Protein AF-A0A1I2J235-F1 (afdb_monomer_lite)

Sequence (122 aa):
MSSVTSDISRYYNVVVTEDKIEKLAEQLRNESSVEAAFIKTDAEPAVSLTEKEQPPSTTPDFAGRQGYLRPAPEGVDCPLAWAHLGGRGGGVNIIDIEGGAAFFHEDLLQNQDGLAGALQVI

Structure (mmCIF, N/CA/C/O backbone):
data_AF-A0A1I2J235-F1
#
_entry.id   AF-A0A1I2J235-F1
#
loop_
_atom_site.group_PDB
_atom_site.id
_atom_site.type_symbol
_atom_site.label_atom_id
_atom_site.label_alt_id
_atom_site.label_comp_id
_atom_site.label_asym_id
_atom_site.label_entity_id
_atom_site.label_seq_id
_atom_site.pdbx_PDB_ins_code
_atom_site.Cartn_x
_atom_site.Cartn_y
_atom_site.Cartn_z
_atom_site.occupancy
_atom_site.B_iso_or_equiv
_atom_site.auth_seq_id
_atom_site.auth_comp_id
_atom_site.auth_asym_id
_atom_site.auth_atom_id
_atom_site.pdbx_PDB_model_num
ATOM 1 N N . MET A 1 1 ? -27.730 -20.371 -2.888 1.00 41.09 1 MET A N 1
ATOM 2 C CA . MET A 1 1 ? -26.848 -19.790 -1.854 1.00 41.09 1 MET A CA 1
ATOM 3 C C . MET A 1 1 ? -26.798 -18.295 -2.104 1.00 41.09 1 MET A C 1
ATOM 5 O O . MET A 1 1 ? -26.398 -17.906 -3.191 1.00 41.09 1 MET A O 1
ATOM 9 N N . SER A 1 2 ? -27.314 -17.479 -1.183 1.00 48.03 2 SER A N 1
ATOM 10 C CA . SER A 1 2 ? -27.263 -16.018 -1.317 1.00 48.03 2 SER A CA 1
ATOM 11 C C . SER A 1 2 ? -25.828 -15.565 -1.074 1.00 48.03 2 SER A C 1
ATOM 13 O O . SER A 1 2 ? -25.287 -15.830 -0.004 1.00 48.03 2 SER A O 1
ATOM 15 N N . SER A 1 3 ? -25.203 -14.927 -2.061 1.00 55.84 3 SER A N 1
ATOM 16 C CA . SER A 1 3 ? -23.940 -14.222 -1.855 1.00 55.84 3 SER A CA 1
ATOM 17 C C . SER A 1 3 ? -24.244 -13.001 -0.989 1.00 55.84 3 SER A C 1
ATOM 19 O O . SER A 1 3 ? -25.001 -12.126 -1.401 1.00 55.84 3 SER A O 1
ATOM 21 N N . VAL A 1 4 ? -23.744 -12.984 0.246 1.00 61.47 4 VAL A N 1
ATOM 22 C CA . VAL A 1 4 ? -23.780 -11.783 1.084 1.00 61.47 4 VAL A CA 1
ATOM 23 C C . VAL A 1 4 ? -22.634 -10.905 0.603 1.00 61.47 4 VAL A C 1
ATOM 25 O O . VAL A 1 4 ? -21.477 -11.149 0.930 1.00 61.47 4 VAL A O 1
ATOM 28 N N . THR A 1 5 ? -22.936 -9.926 -0.240 1.00 59.41 5 THR A N 1
ATOM 29 C CA . THR A 1 5 ? -21.985 -8.860 -0.556 1.00 59.41 5 THR A CA 1
ATOM 30 C C . THR A 1 5 ? -21.883 -7.944 0.659 1.00 59.41 5 THR A C 1
ATOM 32 O O . THR A 1 5 ? -22.896 -7.388 1.086 1.00 59.41 5 THR A O 1
ATOM 35 N N . SER A 1 6 ? -20.687 -7.805 1.233 1.00 65.38 6 SER A N 1
ATOM 36 C CA . SER A 1 6 ? -20.431 -6.879 2.337 1.00 65.38 6 SER A CA 1
ATOM 37 C C . SER A 1 6 ? -20.742 -5.448 1.902 1.00 65.38 6 SER A C 1
ATOM 39 O O . SER A 1 6 ? -20.085 -4.902 1.019 1.00 65.38 6 SER A O 1
ATOM 41 N N . ASP A 1 7 ? -21.761 -4.850 2.515 1.00 80.56 7 ASP A N 1
ATOM 42 C CA . ASP A 1 7 ? -22.113 -3.451 2.309 1.00 80.56 7 ASP A CA 1
ATOM 43 C C . ASP A 1 7 ? -21.283 -2.585 3.261 1.00 80.56 7 ASP A C 1
ATOM 45 O O . ASP A 1 7 ? -21.480 -2.610 4.479 1.00 80.56 7 ASP A O 1
ATOM 49 N N . ILE A 1 8 ? -20.342 -1.822 2.702 1.00 78.69 8 ILE A N 1
ATOM 50 C CA . ILE A 1 8 ? -19.458 -0.935 3.468 1.00 78.69 8 ILE A CA 1
ATOM 51 C C . ILE A 1 8 ? -20.227 0.147 4.243 1.00 78.69 8 ILE A C 1
ATOM 53 O O . ILE A 1 8 ? -19.690 0.691 5.203 1.00 78.69 8 ILE A O 1
ATOM 57 N N . SER A 1 9 ? -21.491 0.422 3.892 1.00 83.81 9 SER A N 1
ATOM 58 C CA . SER A 1 9 ? -22.348 1.360 4.629 1.00 83.81 9 SER A CA 1
ATOM 59 C C . SER A 1 9 ? -22.817 0.833 5.993 1.00 83.81 9 SER A C 1
ATOM 61 O O . SER A 1 9 ? -23.332 1.603 6.802 1.00 83.81 9 SER A O 1
ATOM 63 N N . ARG A 1 10 ? -22.609 -0.462 6.281 1.00 89.25 10 ARG A N 1
ATOM 64 C CA . ARG A 1 10 ? -22.970 -1.110 7.555 1.00 89.25 10 ARG A CA 1
ATOM 65 C C . ARG A 1 10 ? -21.862 -1.060 8.613 1.00 89.25 10 ARG A C 1
ATOM 67 O O . ARG A 1 10 ? -22.042 -1.609 9.698 1.00 89.25 10 ARG A O 1
ATOM 74 N N . TYR A 1 11 ? -20.731 -0.423 8.313 1.00 90.19 11 TYR A N 1
ATOM 75 C CA . TYR A 1 11 ? -19.635 -0.227 9.260 1.00 90.19 11 TYR A CA 1
ATOM 76 C C . TYR A 1 11 ? -19.678 1.184 9.837 1.00 90.19 11 TYR A C 1
ATOM 78 O O . TYR A 1 11 ? -19.748 2.172 9.108 1.00 90.19 11 TYR A O 1
ATOM 86 N N . TYR A 1 12 ? -19.587 1.273 11.161 1.00 91.25 12 TYR A N 1
ATOM 87 C CA . TYR A 1 12 ? -19.608 2.534 11.891 1.00 91.25 12 TYR A CA 1
ATOM 88 C C . TYR A 1 12 ? -18.342 2.662 12.732 1.00 91.25 12 TYR A C 1
ATOM 90 O O . TYR A 1 12 ? -17.933 1.712 13.397 1.00 91.25 12 TYR A O 1
ATOM 98 N N . ASN A 1 13 ? -17.749 3.854 12.733 1.00 92.31 13 ASN A N 1
ATOM 99 C CA . ASN A 1 13 ? -16.673 4.201 13.654 1.00 92.31 13 ASN A CA 1
ATOM 100 C C . ASN A 1 13 ? -17.272 4.905 14.871 1.00 92.31 13 ASN A C 1
ATOM 102 O O . ASN A 1 13 ? -17.980 5.902 14.723 1.00 92.31 13 ASN A O 1
ATOM 106 N N . VAL A 1 14 ? -16.963 4.410 16.067 1.00 93.19 14 VAL A N 1
ATOM 107 C CA . VAL A 1 14 ? -17.358 5.047 17.326 1.00 93.19 14 VAL A CA 1
ATOM 108 C C . VAL A 1 14 ? -16.097 5.499 18.048 1.00 93.19 14 VAL A C 1
ATOM 110 O O . VAL A 1 14 ? -15.240 4.683 18.371 1.00 93.19 14 VAL A O 1
ATOM 113 N N . VAL A 1 15 ? -15.974 6.806 18.279 1.00 91.88 15 VAL A N 1
ATOM 114 C CA . VAL A 1 15 ? -14.824 7.404 18.969 1.00 91.88 15 VAL A CA 1
ATOM 115 C C . VAL A 1 15 ? -15.171 7.577 20.442 1.00 91.88 15 VAL A C 1
ATOM 117 O O . VAL A 1 15 ? -16.162 8.226 20.778 1.00 91.88 15 VAL A O 1
ATOM 120 N N . VAL A 1 16 ? -14.351 7.005 21.321 1.00 93.19 16 VAL A N 1
ATOM 121 C CA . VAL A 1 16 ? -14.499 7.098 22.778 1.00 93.19 16 VAL A CA 1
ATOM 122 C C . VAL A 1 16 ? -13.151 7.319 23.445 1.00 93.19 16 VAL A C 1
ATOM 124 O O . VAL A 1 16 ? -12.105 7.138 22.827 1.00 93.19 16 VAL A O 1
ATOM 127 N N . THR A 1 17 ? -13.180 7.715 24.714 1.00 95.06 17 THR A N 1
ATOM 128 C CA . THR A 1 17 ? -11.979 7.763 25.545 1.00 95.06 17 THR A CA 1
ATOM 129 C C . THR A 1 17 ? -11.496 6.350 25.871 1.00 95.06 17 THR A C 1
ATOM 131 O O . THR A 1 17 ? -12.300 5.420 25.968 1.00 95.06 17 THR A O 1
ATOM 134 N N . GLU A 1 18 ? -10.184 6.197 26.040 1.00 90.81 18 GLU A N 1
ATOM 135 C CA . GLU A 1 18 ? -9.527 4.901 26.250 1.00 90.81 18 GLU A CA 1
ATOM 136 C C . GLU A 1 18 ? -10.082 4.156 27.473 1.00 90.81 18 GLU A C 1
ATOM 138 O O . GLU A 1 18 ? -10.325 2.963 27.404 1.00 90.81 18 GLU A O 1
ATOM 143 N N . ASP A 1 19 ? -10.454 4.862 28.546 1.00 95.62 19 ASP A N 1
ATOM 144 C CA . ASP A 1 19 ? -11.066 4.273 29.748 1.00 95.62 19 ASP A CA 1
ATOM 145 C C . ASP A 1 19 ? -12.449 3.624 29.517 1.00 95.62 19 ASP A C 1
ATOM 147 O O . ASP A 1 19 ? -12.983 2.959 30.408 1.00 95.62 19 ASP A O 1
ATOM 151 N N . LYS A 1 20 ? -13.066 3.837 28.348 1.00 96.12 20 LYS A N 1
ATOM 152 C CA . LYS A 1 20 ? -14.418 3.356 28.016 1.00 96.12 20 LYS A CA 1
ATOM 153 C C . LYS A 1 20 ? -14.444 2.343 26.882 1.00 96.12 20 LYS A C 1
ATOM 155 O O . LYS A 1 20 ? -15.514 1.786 26.617 1.00 96.12 20 LYS A O 1
ATOM 160 N N . ILE A 1 21 ? -13.326 2.129 26.193 1.00 95.50 21 ILE A N 1
ATOM 161 C CA . ILE A 1 21 ? -13.321 1.438 24.906 1.00 95.50 21 ILE A CA 1
ATOM 162 C C . ILE A 1 21 ? -13.678 -0.045 25.045 1.00 95.50 21 ILE A C 1
ATOM 164 O O . ILE A 1 21 ? -14.532 -0.541 24.308 1.00 95.50 21 ILE A O 1
ATOM 168 N N . GLU A 1 22 ? -13.143 -0.734 26.052 1.00 96.31 22 GLU A N 1
ATOM 169 C CA . GLU A 1 22 ? -13.429 -2.149 26.301 1.00 96.31 22 GLU A CA 1
ATOM 170 C C . GLU A 1 22 ? -14.887 -2.350 26.704 1.00 96.31 22 GLU A C 1
ATOM 172 O O . GLU A 1 22 ? -15.575 -3.215 26.153 1.00 96.31 22 GLU A O 1
ATOM 177 N N . LYS A 1 23 ? -15.373 -1.511 27.628 1.00 96.25 23 LYS A N 1
ATOM 178 C CA . LYS A 1 23 ? -16.749 -1.574 28.128 1.00 96.25 23 LYS A CA 1
ATOM 179 C C . LYS A 1 23 ? -17.757 -1.344 27.004 1.00 96.25 23 LYS A C 1
ATOM 181 O O . LYS A 1 23 ? -18.730 -2.087 26.899 1.00 96.25 23 LYS A O 1
ATOM 186 N N . LEU A 1 24 ? -17.536 -0.335 26.159 1.00 96.56 24 LEU A N 1
ATOM 187 C CA . LEU A 1 24 ? -18.434 -0.067 25.039 1.00 96.56 24 LEU A CA 1
ATOM 188 C C . LEU A 1 24 ? -18.397 -1.202 24.009 1.00 96.56 24 LEU A C 1
ATOM 190 O O . LEU A 1 24 ? -19.449 -1.621 23.532 1.00 96.56 24 LEU A O 1
ATOM 194 N N . ALA A 1 25 ? -17.214 -1.726 23.681 1.00 96.12 25 ALA A N 1
ATOM 195 C CA . ALA A 1 25 ? -17.097 -2.830 22.735 1.00 96.12 25 ALA A CA 1
ATOM 196 C C . ALA A 1 25 ? -17.839 -4.086 23.230 1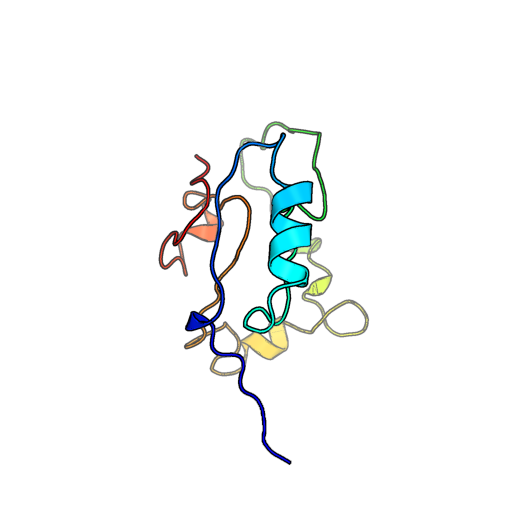.00 96.12 25 ALA A C 1
ATOM 198 O O . ALA A 1 25 ? -18.473 -4.778 22.437 1.00 96.12 25 ALA A O 1
ATOM 199 N N . GLU A 1 26 ? -17.804 -4.370 24.537 1.00 97.19 26 GLU A N 1
ATOM 200 C CA . GLU A 1 26 ? -18.585 -5.453 25.146 1.00 97.19 26 GLU A CA 1
ATOM 201 C C . GLU A 1 26 ? -20.094 -5.206 25.062 1.00 97.19 26 GLU A C 1
ATOM 203 O O . GLU A 1 26 ? -20.840 -6.110 24.688 1.00 97.19 26 GLU A O 1
ATOM 208 N N . GLN A 1 27 ? -20.550 -3.987 25.357 1.00 97.44 27 GLN A N 1
ATOM 209 C CA . GLN A 1 27 ? -21.964 -3.628 25.232 1.00 97.44 27 GLN A CA 1
ATOM 210 C C . GLN A 1 27 ? -22.457 -3.801 23.793 1.00 97.44 27 GLN A C 1
ATOM 212 O O . GLN A 1 27 ? -23.465 -4.463 23.577 1.00 97.44 27 GLN A O 1
ATOM 217 N N . LEU A 1 28 ? -21.707 -3.291 22.811 1.00 96.94 28 LEU A N 1
ATOM 218 C CA . LEU A 1 28 ? -22.052 -3.417 21.395 1.00 96.94 28 LEU A CA 1
ATOM 219 C C . LEU A 1 28 ? -22.106 -4.878 20.940 1.00 96.94 28 LEU A C 1
ATOM 221 O O . LEU A 1 28 ? -23.014 -5.237 20.207 1.00 96.94 28 LEU A O 1
ATOM 225 N N . ARG A 1 29 ? -21.197 -5.746 21.404 1.00 97.38 29 ARG A N 1
ATOM 226 C CA . ARG A 1 29 ? -21.251 -7.185 21.079 1.00 97.38 29 ARG A CA 1
ATOM 227 C C . ARG A 1 29 ? -22.490 -7.900 21.630 1.00 97.38 29 ARG A C 1
ATOM 229 O O . ARG A 1 29 ? -22.835 -8.956 21.113 1.00 97.38 29 ARG A O 1
ATOM 236 N N . ASN A 1 30 ? -23.133 -7.362 22.666 1.00 97.62 30 ASN A N 1
ATOM 237 C CA . ASN A 1 30 ? -24.350 -7.931 23.250 1.00 97.62 30 ASN A CA 1
ATOM 238 C C . ASN A 1 30 ? -25.643 -7.384 22.613 1.00 97.62 30 ASN A C 1
ATOM 240 O O . ASN A 1 30 ? -26.728 -7.888 22.908 1.00 97.62 30 ASN A O 1
ATOM 244 N N . GLU A 1 31 ? -25.555 -6.375 21.743 1.00 97.75 31 GLU A N 1
ATOM 245 C CA . GLU A 1 31 ? -26.713 -5.815 21.050 1.00 97.75 31 GLU A CA 1
ATOM 246 C C . GLU A 1 31 ? -27.120 -6.685 19.860 1.00 97.75 31 GLU A C 1
ATOM 248 O O . GLU A 1 31 ? -26.346 -6.911 18.937 1.00 97.75 31 GLU A O 1
ATOM 253 N N . SER A 1 32 ? -28.384 -7.112 19.820 1.00 96.81 32 SER A N 1
ATOM 254 C CA . SER A 1 32 ? -28.907 -7.978 18.744 1.00 96.81 32 SER A CA 1
ATOM 255 C C . SER A 1 32 ? -28.831 -7.374 17.333 1.00 96.81 32 SER A C 1
ATOM 257 O O . SER A 1 32 ? -28.902 -8.102 16.344 1.00 96.81 32 SER A O 1
ATOM 259 N N . SER A 1 33 ? -28.705 -6.047 17.235 1.00 94.81 33 SER A N 1
ATOM 260 C CA . SER A 1 33 ? -28.572 -5.320 15.967 1.00 94.81 33 SER A CA 1
ATOM 261 C C . SER A 1 33 ? -27.127 -5.215 15.467 1.00 94.81 33 SER A C 1
ATOM 263 O O . SER A 1 33 ? -26.908 -4.814 14.323 1.00 94.81 33 SER A O 1
ATOM 265 N N . VAL A 1 34 ? -26.145 -5.579 16.296 1.00 95.62 34 VAL A N 1
ATOM 266 C CA . VAL A 1 34 ? -24.717 -5.490 15.989 1.00 95.62 34 VAL A CA 1
ATOM 267 C C . VAL A 1 34 ? -24.188 -6.884 15.680 1.00 95.62 34 VAL A C 1
ATOM 269 O O . VAL A 1 34 ? -24.205 -7.781 16.514 1.00 95.62 34 VAL A O 1
ATOM 272 N N . GLU A 1 35 ? -23.683 -7.061 14.463 1.00 94.38 35 GLU A N 1
ATOM 273 C CA . GLU A 1 35 ? -23.114 -8.339 14.022 1.00 94.38 35 GLU A CA 1
ATOM 274 C C . GLU A 1 35 ? -21.747 -8.613 14.669 1.00 94.38 35 GLU A C 1
ATOM 276 O O . GLU A 1 35 ? -21.459 -9.731 15.090 1.00 94.38 35 GLU A O 1
ATOM 281 N N . ALA A 1 36 ? -20.906 -7.581 14.771 1.00 93.69 36 ALA A N 1
ATOM 282 C CA . ALA A 1 36 ? -19.603 -7.645 15.416 1.00 93.69 36 ALA A CA 1
ATOM 283 C C . ALA A 1 36 ? -19.164 -6.253 15.888 1.00 93.69 36 ALA A C 1
ATOM 285 O O . ALA A 1 36 ? -19.462 -5.246 15.248 1.00 93.69 36 ALA A O 1
ATOM 286 N N . ALA A 1 37 ? -18.398 -6.209 16.979 1.00 95.81 37 ALA A N 1
ATOM 287 C CA . ALA A 1 37 ? -17.713 -5.004 17.431 1.00 95.81 37 ALA A CA 1
ATOM 288 C C . ALA A 1 37 ? -16.306 -5.348 17.932 1.00 95.81 37 ALA A C 1
ATOM 290 O O . ALA A 1 37 ? -16.120 -6.241 18.769 1.00 95.81 37 ALA A O 1
ATOM 291 N N . PHE A 1 38 ? -15.319 -4.620 17.418 1.00 93.88 38 PHE A N 1
ATOM 292 C CA . PHE A 1 38 ? -13.901 -4.794 17.710 1.00 93.88 38 PHE A CA 1
ATOM 293 C C . PHE A 1 38 ? -13.238 -3.437 17.933 1.00 93.88 38 PHE A C 1
ATOM 295 O O . PHE A 1 38 ? -13.691 -2.412 17.425 1.00 93.88 38 PHE A O 1
ATOM 302 N N . ILE A 1 39 ? -12.156 -3.448 18.703 1.00 94.56 39 ILE A N 1
ATOM 303 C CA . ILE A 1 39 ? -11.301 -2.280 18.883 1.00 94.56 39 ILE A CA 1
ATOM 304 C C . ILE A 1 39 ? -10.351 -2.246 17.695 1.00 94.56 39 ILE A C 1
ATOM 306 O O . ILE A 1 39 ? -9.625 -3.210 17.450 1.00 94.56 39 ILE A O 1
ATOM 310 N N . LYS A 1 40 ? -10.390 -1.159 16.929 1.00 90.94 40 LYS A N 1
ATOM 311 C CA . LYS A 1 40 ? -9.453 -0.947 15.831 1.00 90.94 40 LYS A CA 1
ATOM 312 C C . LYS A 1 40 ? -8.112 -0.512 16.424 1.00 90.94 40 LYS A C 1
ATOM 314 O O . LYS A 1 40 ? -8.049 0.537 17.055 1.00 90.94 40 LYS A O 1
ATOM 319 N N . THR A 1 41 ? -7.071 -1.311 16.219 1.00 86.94 41 THR A N 1
ATOM 320 C CA . THR A 1 41 ? -5.692 -0.916 16.525 1.00 86.94 41 THR A CA 1
ATOM 321 C C . THR A 1 41 ? -5.146 -0.009 15.429 1.00 86.94 41 THR A C 1
ATOM 323 O O . THR A 1 41 ? -5.668 0.008 14.306 1.00 86.94 41 THR A O 1
ATOM 326 N N . ASP A 1 42 ? -4.072 0.708 15.737 1.00 84.12 42 ASP A N 1
ATOM 327 C CA . ASP A 1 42 ? -3.330 1.442 14.721 1.00 84.12 42 ASP A CA 1
ATOM 328 C C . ASP A 1 42 ? -2.724 0.482 13.688 1.00 84.12 42 ASP A C 1
ATOM 330 O O . ASP A 1 42 ? -2.464 -0.696 13.961 1.00 84.12 42 ASP A O 1
ATOM 334 N N . ALA A 1 43 ? -2.581 0.984 12.463 1.00 83.69 43 ALA A N 1
ATOM 335 C CA . ALA A 1 43 ? -1.889 0.272 11.402 1.00 83.69 43 ALA A CA 1
ATOM 336 C C . ALA A 1 43 ? -0.384 0.499 11.562 1.00 83.69 43 ALA A C 1
ATOM 338 O O . ALA A 1 43 ? 0.057 1.639 11.681 1.00 83.69 43 ALA A O 1
ATOM 339 N N . GLU A 1 44 ? 0.387 -0.582 11.516 1.00 83.62 44 GLU A N 1
ATOM 340 C CA . GLU A 1 44 ? 1.844 -0.550 11.638 1.00 83.62 44 GLU A CA 1
ATOM 341 C C . GLU A 1 44 ? 2.490 -1.033 10.332 1.00 83.62 44 GLU A C 1
ATOM 343 O O . GLU A 1 44 ? 1.952 -1.935 9.677 1.00 83.62 44 GLU A O 1
ATOM 348 N N . PRO A 1 45 ? 3.642 -0.471 9.926 1.00 81.44 45 PRO A N 1
ATOM 349 C CA . PRO A 1 45 ? 4.354 -0.940 8.748 1.00 81.44 45 PRO A CA 1
ATOM 350 C C . PRO A 1 45 ? 4.896 -2.357 8.973 1.00 81.44 45 PRO A C 1
ATOM 352 O O . PRO A 1 45 ? 5.368 -2.701 10.056 1.00 81.44 45 PRO A O 1
ATOM 355 N N . ALA A 1 46 ? 4.899 -3.178 7.918 1.00 84.38 46 ALA A N 1
ATOM 356 C CA . ALA A 1 46 ? 5.426 -4.546 7.984 1.00 84.38 46 ALA A CA 1
ATOM 357 C C . ALA A 1 46 ? 6.925 -4.595 8.341 1.00 84.38 46 ALA A C 1
ATOM 359 O O . ALA A 1 46 ? 7.405 -5.583 8.897 1.00 84.38 46 ALA A O 1
ATOM 360 N N . VAL A 1 47 ? 7.661 -3.528 8.019 1.00 81.81 47 VAL A N 1
ATOM 361 C CA . VAL A 1 47 ? 9.072 -3.345 8.356 1.00 81.81 47 VAL A CA 1
ATOM 362 C C . VAL A 1 47 ? 9.257 -1.940 8.916 1.00 81.81 47 VAL A C 1
ATOM 364 O O . VAL A 1 47 ? 8.905 -0.959 8.266 1.00 81.81 47 VAL A O 1
ATOM 367 N N . SER A 1 48 ? 9.847 -1.842 10.106 1.00 76.38 48 SER A N 1
ATOM 368 C CA . SER A 1 48 ? 10.278 -0.568 10.683 1.00 76.38 48 SER A CA 1
ATOM 369 C C . SER A 1 48 ? 11.756 -0.354 10.371 1.00 76.38 48 SER A C 1
ATOM 371 O O . SER A 1 48 ? 12.615 -1.088 10.865 1.00 76.38 48 SER A O 1
ATOM 373 N N . LEU A 1 49 ? 12.057 0.618 9.509 1.00 72.25 49 LEU A N 1
ATOM 374 C CA . LEU A 1 49 ? 13.432 0.996 9.189 1.00 72.25 49 LEU A CA 1
ATOM 375 C C . LEU A 1 49 ? 13.908 2.037 10.206 1.00 72.25 49 LEU A C 1
ATOM 377 O O . LEU A 1 49 ? 13.418 3.165 10.238 1.00 72.25 49 LEU A O 1
ATOM 381 N N . THR A 1 50 ? 14.859 1.652 11.055 1.00 65.81 50 THR A N 1
ATOM 382 C CA . THR A 1 50 ? 15.398 2.515 12.119 1.00 65.81 50 THR A CA 1
ATOM 383 C C . THR A 1 50 ? 16.593 3.353 11.675 1.00 65.81 50 THR A C 1
ATOM 385 O O . THR A 1 50 ? 16.961 4.308 12.356 1.00 65.81 50 THR A O 1
ATOM 388 N N . GLU A 1 51 ? 17.209 3.012 10.545 1.00 70.00 51 GLU A N 1
ATOM 389 C CA . GLU A 1 51 ? 18.406 3.683 10.046 1.00 70.00 51 GLU A CA 1
ATOM 390 C C . GLU A 1 51 ? 18.040 4.666 8.937 1.00 70.00 51 GLU A C 1
ATOM 392 O O . GLU A 1 51 ? 17.498 4.298 7.897 1.00 70.00 51 GLU A O 1
ATOM 397 N N . LYS A 1 52 ? 18.336 5.946 9.177 1.00 65.81 52 LYS A N 1
ATOM 398 C CA . LYS A 1 52 ? 18.286 6.987 8.152 1.00 65.81 52 LYS A CA 1
ATOM 399 C C . LYS A 1 52 ? 19.701 7.209 7.645 1.00 65.81 52 LYS A C 1
ATOM 401 O O . LYS A 1 52 ? 20.479 7.919 8.279 1.00 65.81 52 LYS A O 1
ATOM 406 N N . GLU A 1 53 ? 20.034 6.590 6.522 1.00 73.75 53 GLU A N 1
ATOM 407 C CA . GLU A 1 53 ? 21.249 6.943 5.794 1.00 73.75 53 GLU A CA 1
ATOM 408 C C . GLU A 1 53 ? 21.045 8.270 5.057 1.00 73.75 53 GLU A C 1
ATOM 410 O O . GLU A 1 53 ? 19.954 8.575 4.568 1.00 73.75 53 GLU A O 1
ATOM 415 N N . GLN A 1 54 ? 22.099 9.085 4.991 1.00 78.19 54 GLN A N 1
ATOM 416 C CA . GLN A 1 54 ? 22.082 10.273 4.149 1.00 78.19 54 GLN A CA 1
ATOM 417 C C . GLN A 1 54 ? 22.044 9.821 2.681 1.00 78.19 54 GLN A C 1
ATOM 419 O O . GLN A 1 54 ? 22.918 9.046 2.280 1.00 78.19 54 GLN A O 1
ATOM 424 N N . PRO A 1 55 ? 21.079 10.292 1.869 1.00 76.31 55 PRO A N 1
ATOM 425 C CA . PRO A 1 55 ? 21.025 9.905 0.470 1.00 76.31 55 PRO A CA 1
ATOM 426 C C . PRO A 1 55 ? 22.291 10.383 -0.259 1.00 76.31 55 PRO A C 1
ATOM 428 O O . PRO A 1 55 ? 22.813 11.464 0.045 1.00 76.31 55 PRO A O 1
ATOM 431 N N . PRO A 1 56 ? 22.811 9.591 -1.212 1.00 81.25 56 PRO A N 1
ATOM 432 C CA . PRO A 1 56 ? 23.945 10.004 -2.027 1.00 81.25 56 PRO A CA 1
ATOM 433 C C . PRO A 1 56 ? 23.600 11.270 -2.824 1.00 81.25 56 PRO A C 1
ATOM 435 O O . PRO A 1 56 ? 22.448 11.512 -3.172 1.00 81.25 56 PRO A O 1
ATOM 438 N N . SER A 1 57 ? 24.611 12.076 -3.157 1.00 83.62 57 SER A N 1
ATOM 439 C CA . SER A 1 57 ? 24.432 13.322 -3.924 1.00 83.62 57 SER A CA 1
ATOM 440 C C . SER A 1 57 ? 23.990 13.108 -5.376 1.00 83.62 57 SER A C 1
ATOM 442 O O . SER A 1 57 ? 23.622 14.062 -6.058 1.00 83.62 57 SER A O 1
ATOM 444 N N . THR A 1 58 ? 24.060 11.870 -5.857 1.00 88.06 58 THR A N 1
ATOM 445 C CA . THR A 1 58 ? 23.652 11.439 -7.193 1.00 88.06 58 THR A CA 1
ATOM 446 C C . THR A 1 58 ? 22.912 10.122 -7.071 1.00 88.06 58 THR A C 1
ATOM 448 O O . THR A 1 58 ? 23.413 9.222 -6.392 1.00 88.06 58 THR A O 1
ATOM 451 N N . THR A 1 59 ? 21.786 9.992 -7.767 1.00 89.12 59 THR A N 1
ATOM 452 C CA . THR A 1 59 ? 20.972 8.776 -7.787 1.00 89.12 59 THR A CA 1
ATOM 453 C C . THR A 1 59 ? 21.777 7.614 -8.382 1.00 89.12 59 THR A C 1
ATOM 455 O O . THR A 1 59 ? 22.175 7.676 -9.549 1.00 89.12 59 THR A O 1
ATOM 458 N N . PRO A 1 60 ? 22.098 6.571 -7.597 1.00 90.25 60 PRO A N 1
ATOM 459 C CA . PRO A 1 60 ? 22.804 5.399 -8.099 1.00 90.25 60 PRO A CA 1
ATOM 460 C C . PRO A 1 60 ? 21.856 4.491 -8.892 1.00 90.25 60 PRO A C 1
ATOM 462 O O . PRO A 1 60 ? 20.686 4.340 -8.550 1.00 90.25 60 PRO A O 1
ATOM 465 N N . ASP A 1 61 ? 22.378 3.814 -9.914 1.00 91.25 61 ASP A N 1
ATOM 466 C CA . ASP A 1 61 ? 21.620 2.785 -10.625 1.00 91.25 61 ASP A CA 1
ATOM 467 C C . ASP A 1 61 ? 21.617 1.470 -9.825 1.00 91.25 61 ASP A C 1
ATOM 469 O O . ASP A 1 61 ? 22.649 0.813 -9.646 1.00 91.25 61 ASP A O 1
ATOM 473 N N . PHE A 1 62 ? 20.435 1.078 -9.347 1.00 91.50 62 PHE A N 1
ATOM 474 C CA . PHE A 1 62 ? 20.206 -0.191 -8.659 1.00 91.50 62 PHE A CA 1
ATOM 475 C C . PHE A 1 62 ? 19.444 -1.222 -9.500 1.00 91.50 62 PHE A C 1
ATOM 477 O O . PHE A 1 62 ? 19.102 -2.280 -8.967 1.00 91.50 62 PHE A O 1
ATOM 484 N N . ALA A 1 63 ? 19.209 -0.990 -10.796 1.00 90.69 63 ALA A N 1
ATOM 485 C CA . ALA A 1 63 ? 18.459 -1.908 -11.657 1.00 90.69 63 ALA A CA 1
ATOM 486 C C . ALA A 1 63 ? 19.053 -3.328 -11.645 1.00 90.69 63 ALA A C 1
ATOM 488 O O . ALA A 1 63 ? 18.327 -4.316 -11.553 1.00 90.69 63 ALA A O 1
ATOM 489 N N . GLY A 1 64 ? 20.387 -3.446 -11.602 1.00 93.88 64 GLY A N 1
ATOM 490 C CA . GLY A 1 64 ? 21.082 -4.736 -11.495 1.00 93.88 64 GLY A CA 1
ATOM 491 C C . GLY A 1 64 ? 20.791 -5.527 -10.209 1.00 93.88 64 GLY A C 1
ATOM 492 O O . GLY A 1 64 ? 21.066 -6.725 -10.150 1.00 93.88 64 GLY A O 1
ATOM 493 N N . ARG A 1 65 ? 20.223 -4.887 -9.178 1.00 95.31 65 ARG A N 1
ATOM 494 C CA . ARG A 1 65 ? 19.830 -5.515 -7.903 1.00 95.31 65 ARG A CA 1
ATOM 495 C C . ARG A 1 65 ? 18.351 -5.910 -7.860 1.00 95.31 65 ARG A C 1
ATOM 497 O O . ARG A 1 65 ? 17.938 -6.595 -6.928 1.00 95.31 65 ARG A O 1
ATOM 504 N N . GLN A 1 66 ? 17.556 -5.537 -8.861 1.00 95.75 66 GLN A N 1
ATOM 505 C CA . GLN A 1 66 ? 16.117 -5.811 -8.916 1.00 95.75 66 GLN A CA 1
ATOM 506 C C . GLN A 1 66 ? 15.838 -7.219 -9.459 1.00 95.75 66 GLN A C 1
ATOM 508 O O . GLN A 1 66 ? 15.232 -7.416 -10.510 1.00 95.75 66 GLN A O 1
ATOM 513 N N . GLY A 1 67 ? 16.316 -8.235 -8.732 1.00 96.75 67 GLY A N 1
ATOM 514 C CA . GLY A 1 67 ? 16.229 -9.633 -9.155 1.00 96.75 67 GLY A CA 1
ATOM 515 C C . GLY A 1 67 ? 14.802 -10.124 -9.403 1.00 96.75 67 GLY A C 1
ATOM 516 O O . GLY A 1 67 ? 14.606 -10.930 -10.305 1.00 96.75 67 GLY A O 1
ATOM 517 N N . TYR A 1 68 ? 13.830 -9.568 -8.675 1.00 96.62 68 TYR A N 1
ATOM 518 C CA . TYR A 1 68 ? 12.406 -9.884 -8.788 1.00 96.62 68 TYR A CA 1
ATOM 519 C C . TYR A 1 68 ? 11.816 -9.615 -10.185 1.00 96.62 68 TYR A C 1
ATOM 521 O O . TYR A 1 68 ? 10.800 -10.212 -10.534 1.00 96.62 68 TYR A O 1
ATOM 529 N N . LEU A 1 69 ? 12.450 -8.766 -11.006 1.00 97.12 69 LEU A N 1
ATOM 530 C CA . LEU A 1 69 ? 12.012 -8.493 -12.380 1.00 97.12 69 LEU A CA 1
ATOM 531 C C . LEU A 1 69 ? 12.410 -9.590 -13.383 1.00 97.12 69 LEU A C 1
ATOM 533 O O . LEU A 1 69 ? 11.861 -9.627 -14.483 1.00 97.12 69 LEU A O 1
ATOM 537 N N . ARG A 1 70 ? 13.381 -10.452 -13.049 1.00 97.25 70 ARG A N 1
ATOM 538 C CA . ARG A 1 70 ? 13.920 -11.480 -13.959 1.00 97.25 70 ARG A CA 1
ATOM 539 C C . ARG A 1 70 ? 12.919 -12.617 -14.210 1.00 97.25 70 ARG A C 1
ATOM 541 O O . ARG A 1 70 ? 11.944 -12.730 -13.470 1.00 97.25 70 ARG A O 1
ATOM 548 N N . PRO A 1 71 ? 13.145 -13.472 -15.224 1.00 97.56 71 PRO A N 1
ATOM 549 C CA . PRO A 1 71 ? 12.367 -14.693 -15.397 1.00 97.56 71 PRO A CA 1
ATOM 550 C C . PRO A 1 71 ? 12.426 -15.625 -14.183 1.00 97.56 71 PRO A C 1
ATOM 552 O O . PRO A 1 71 ? 13.298 -15.506 -13.321 1.00 97.56 71 PRO A O 1
ATOM 555 N N . ALA A 1 72 ? 11.499 -16.579 -14.131 1.00 96.19 72 ALA A N 1
ATOM 556 C CA . ALA A 1 72 ? 11.552 -17.660 -13.156 1.00 96.19 72 ALA A CA 1
ATOM 557 C C . ALA A 1 72 ? 12.846 -18.493 -13.325 1.00 96.19 72 ALA A C 1
ATOM 559 O O . ALA A 1 72 ? 13.279 -18.712 -14.461 1.00 96.19 72 ALA A O 1
ATOM 560 N N . PRO A 1 73 ? 13.418 -19.032 -12.231 1.00 95.62 73 PRO A N 1
ATOM 561 C CA . PRO A 1 73 ? 12.876 -19.051 -10.867 1.00 95.62 73 PRO A CA 1
ATOM 562 C C . PRO A 1 73 ? 13.158 -17.796 -10.022 1.00 95.62 73 PRO A C 1
ATOM 564 O O . PRO A 1 73 ? 12.659 -17.714 -8.903 1.00 95.62 73 PRO A O 1
ATOM 567 N N . GLU A 1 74 ? 13.953 -16.837 -10.501 1.00 96.06 74 GLU A N 1
ATOM 568 C CA . GLU A 1 74 ? 14.385 -15.688 -9.694 1.00 96.06 74 GLU A CA 1
ATOM 569 C C . GLU A 1 74 ? 13.327 -14.587 -9.544 1.00 96.06 74 GLU A C 1
ATOM 571 O O . GLU A 1 74 ? 13.381 -13.822 -8.578 1.00 96.06 74 GLU A O 1
ATOM 576 N N . GLY A 1 75 ? 12.387 -14.484 -10.485 1.00 96.81 75 GLY A N 1
ATOM 577 C CA . GLY A 1 75 ? 11.385 -13.423 -10.497 1.00 96.81 75 GLY A CA 1
ATOM 578 C C . GLY A 1 75 ? 10.139 -13.745 -11.320 1.00 96.81 75 GLY A C 1
ATOM 579 O O . GLY A 1 75 ? 9.790 -14.910 -11.526 1.00 96.81 75 GLY A O 1
ATOM 580 N N . VAL A 1 76 ? 9.453 -12.686 -11.761 1.00 97.00 76 VAL A N 1
ATOM 581 C CA . VAL A 1 76 ? 8.136 -12.754 -12.424 1.00 97.00 76 VAL A CA 1
ATOM 582 C C . VAL A 1 76 ? 8.149 -12.401 -13.920 1.00 97.00 76 VAL A C 1
ATOM 584 O O . VAL A 1 76 ? 7.088 -12.242 -14.515 1.00 97.00 76 VAL A O 1
ATOM 587 N N . ASP A 1 77 ? 9.329 -12.285 -14.533 1.00 97.06 77 ASP A N 1
ATOM 588 C CA . ASP A 1 77 ? 9.528 -11.963 -15.957 1.00 97.06 77 ASP A CA 1
ATOM 589 C C . ASP A 1 77 ? 8.835 -10.662 -16.421 1.00 97.06 77 ASP A C 1
ATOM 591 O O . ASP A 1 77 ? 8.091 -10.614 -17.406 1.00 97.06 77 ASP A O 1
ATOM 595 N N . CYS A 1 78 ? 9.071 -9.564 -15.695 1.00 96.69 78 CYS A N 1
ATOM 596 C CA . CYS A 1 78 ? 8.488 -8.263 -16.033 1.00 96.69 78 CYS A CA 1
ATOM 597 C C . CYS A 1 78 ? 8.826 -7.777 -17.458 1.00 96.69 78 CYS A C 1
ATOM 599 O O . CYS A 1 78 ? 7.920 -7.258 -18.115 1.00 96.69 78 CYS A O 1
ATOM 601 N N . PRO A 1 79 ? 10.061 -7.936 -17.987 1.00 95.75 79 PRO A N 1
ATOM 602 C CA . PRO A 1 79 ? 10.379 -7.524 -19.353 1.00 95.75 79 PRO A CA 1
ATOM 603 C C . PRO A 1 79 ? 9.513 -8.204 -20.415 1.00 95.75 79 PRO A C 1
ATOM 605 O O . PRO A 1 79 ? 9.105 -7.539 -21.369 1.00 95.75 79 PRO A O 1
ATOM 608 N N . LEU A 1 80 ? 9.192 -9.492 -20.238 1.00 96.62 80 LEU A N 1
ATOM 609 C CA . LEU A 1 80 ? 8.266 -10.192 -21.124 1.00 96.62 80 LEU A CA 1
ATOM 610 C C . LEU A 1 80 ? 6.870 -9.565 -21.053 1.00 96.62 80 LEU A C 1
ATOM 612 O O . LEU A 1 80 ? 6.288 -9.250 -22.090 1.00 96.62 80 LEU A O 1
ATOM 616 N N . ALA A 1 81 ? 6.355 -9.311 -19.846 1.00 95.94 81 ALA A N 1
ATOM 617 C CA . 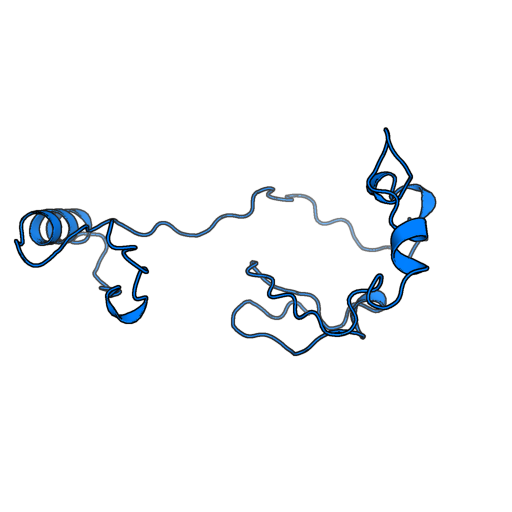ALA A 1 81 ? 5.053 -8.673 -19.663 1.00 95.94 81 ALA A CA 1
ATOM 618 C C . ALA A 1 81 ? 4.985 -7.291 -20.338 1.00 95.94 81 ALA A C 1
ATOM 620 O O . ALA A 1 81 ? 4.027 -7.002 -21.053 1.00 95.94 81 ALA A O 1
ATOM 621 N N . TRP A 1 82 ? 6.020 -6.458 -20.187 1.00 96.31 82 TRP A N 1
ATOM 622 C CA . TRP A 1 82 ? 6.074 -5.105 -20.755 1.00 96.31 82 TRP A CA 1
ATOM 623 C C . TRP A 1 82 ? 6.013 -5.052 -22.285 1.00 96.31 82 TRP A C 1
ATOM 625 O O . TRP A 1 82 ? 5.674 -3.999 -22.827 1.00 96.31 82 TRP A O 1
ATOM 635 N N . ALA A 1 83 ? 6.329 -6.152 -22.978 1.00 96.81 83 ALA A N 1
ATOM 636 C CA . ALA A 1 83 ? 6.222 -6.250 -24.433 1.00 96.81 83 ALA A CA 1
ATOM 637 C C . ALA A 1 83 ? 4.765 -6.368 -24.927 1.00 96.81 83 ALA A C 1
ATOM 639 O O . ALA A 1 83 ? 4.500 -6.191 -26.117 1.00 96.81 83 ALA A O 1
ATOM 640 N N . HIS A 1 84 ? 3.814 -6.649 -24.032 1.00 95.31 84 HIS A N 1
ATOM 641 C CA . HIS A 1 84 ? 2.394 -6.758 -24.352 1.00 95.31 84 HIS A CA 1
ATOM 642 C C . HIS A 1 84 ? 1.641 -5.444 -24.099 1.00 95.31 84 HIS A C 1
ATOM 644 O O . HIS A 1 84 ? 1.972 -4.665 -23.202 1.00 95.31 84 HIS A O 1
ATOM 650 N N . LEU A 1 85 ? 0.575 -5.204 -24.871 1.00 94.44 85 LEU A N 1
ATOM 651 C CA . LEU A 1 85 ? -0.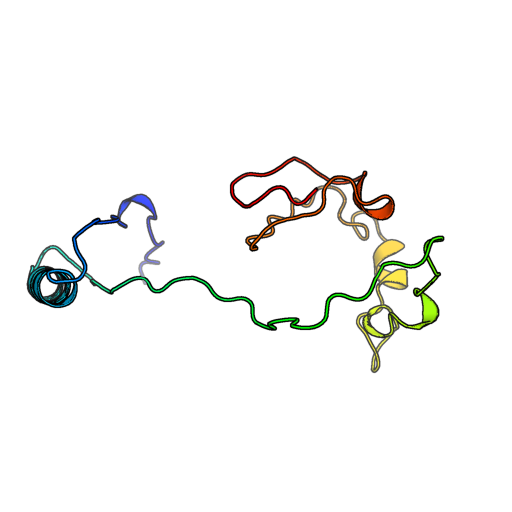314 -4.061 -24.650 1.00 94.44 85 LEU A CA 1
ATOM 652 C C . LEU A 1 85 ? -0.919 -4.132 -23.241 1.00 94.44 85 LEU A C 1
ATOM 654 O O . LEU A 1 85 ? -1.414 -5.176 -22.829 1.00 94.44 85 LEU A O 1
ATOM 658 N N . GLY A 1 86 ? -0.861 -3.023 -22.502 1.00 91.31 86 GLY A N 1
ATOM 659 C CA . GLY A 1 86 ? -1.291 -2.976 -21.100 1.00 91.31 86 GLY A CA 1
ATOM 660 C C . GLY A 1 86 ? -0.296 -3.602 -20.117 1.00 91.31 86 GLY A C 1
ATOM 661 O O . GLY A 1 86 ? -0.424 -3.383 -18.919 1.00 91.31 86 GLY A O 1
ATOM 662 N N . GLY A 1 87 ? 0.754 -4.282 -20.590 1.00 93.88 87 GLY A N 1
ATOM 663 C CA . GLY A 1 87 ? 1.762 -4.930 -19.746 1.00 93.88 87 GLY A CA 1
ATOM 664 C C . GLY A 1 87 ? 2.573 -3.972 -18.873 1.00 93.88 87 GLY A C 1
ATOM 665 O O . GLY A 1 87 ? 3.179 -4.389 -17.894 1.00 93.88 87 GLY A O 1
ATOM 666 N N . ARG A 1 88 ? 2.544 -2.672 -19.191 1.00 92.38 88 ARG A N 1
ATOM 667 C CA . ARG A 1 88 ? 3.112 -1.585 -18.375 1.00 92.38 88 ARG A CA 1
ATOM 668 C C . ARG A 1 88 ? 2.088 -0.915 -17.441 1.00 92.38 88 ARG A C 1
ATOM 670 O O . ARG A 1 88 ? 2.371 0.156 -16.926 1.00 92.38 88 ARG A O 1
ATOM 677 N N . GLY A 1 89 ? 0.897 -1.496 -17.269 1.00 91.62 89 GLY A N 1
ATOM 678 C CA . GLY A 1 89 ? -0.174 -0.964 -16.413 1.00 91.62 89 GLY A CA 1
ATOM 679 C C . GLY A 1 89 ? -1.156 -0.010 -17.103 1.00 91.62 89 GLY A C 1
ATOM 680 O O . GLY A 1 89 ? -1.965 0.625 -16.439 1.00 91.62 89 GLY A O 1
ATOM 681 N N . GLY A 1 90 ? -1.119 0.109 -18.434 1.00 91.38 90 GLY A N 1
ATOM 682 C CA . GLY A 1 90 ? -2.027 1.001 -19.165 1.00 91.38 90 GLY A CA 1
ATOM 683 C C . GLY A 1 90 ? -3.501 0.656 -18.916 1.00 91.38 90 GLY A C 1
ATOM 684 O O . GLY A 1 90 ? -3.930 -0.454 -19.226 1.00 91.38 90 GLY A O 1
ATOM 685 N N . GLY A 1 91 ? -4.267 1.613 -18.382 1.00 90.38 91 GLY A N 1
ATOM 686 C CA . GLY A 1 91 ? -5.680 1.429 -18.028 1.00 90.38 91 GLY A CA 1
ATOM 687 C C . GLY A 1 91 ? -5.922 0.770 -16.663 1.00 90.38 91 GLY A C 1
ATOM 688 O O . GLY A 1 91 ? -7.056 0.386 -16.382 1.00 90.38 91 GLY A O 1
ATOM 689 N N . VAL A 1 92 ? -4.886 0.629 -15.831 1.00 90.00 92 VAL A N 1
ATOM 690 C CA . VAL A 1 92 ? -4.970 0.078 -14.472 1.00 90.00 92 VAL A CA 1
ATOM 691 C C . VAL A 1 92 ? -4.679 1.180 -13.457 1.00 90.00 92 VAL A C 1
ATOM 693 O O . VAL A 1 92 ? -3.646 1.837 -13.544 1.00 90.00 92 VAL A O 1
ATOM 696 N N . ASN A 1 93 ? -5.558 1.330 -12.464 1.00 90.38 93 ASN A N 1
ATOM 697 C CA . ASN A 1 93 ? -5.332 2.217 -11.325 1.00 90.38 93 ASN A CA 1
ATOM 698 C C . ASN A 1 93 ? -4.850 1.396 -10.127 1.00 90.38 93 ASN A C 1
ATOM 700 O O . ASN A 1 93 ? -5.459 0.378 -9.788 1.00 90.38 93 ASN A O 1
ATOM 704 N N . ILE A 1 94 ? -3.784 1.858 -9.478 1.00 88.44 94 ILE A N 1
ATOM 705 C CA . ILE A 1 94 ? -3.239 1.264 -8.256 1.00 88.44 94 ILE A CA 1
ATOM 706 C C . ILE A 1 94 ? -3.503 2.245 -7.114 1.00 88.44 94 ILE A C 1
ATOM 708 O O . ILE A 1 94 ? -3.187 3.425 -7.229 1.00 88.44 94 ILE A O 1
ATOM 712 N N . ILE A 1 95 ? -4.104 1.757 -6.027 1.00 88.69 95 ILE A N 1
ATOM 713 C CA . ILE A 1 95 ? -4.299 2.525 -4.794 1.00 88.69 95 ILE A CA 1
ATOM 714 C C . ILE A 1 95 ? -3.391 1.901 -3.745 1.00 88.69 95 ILE A C 1
ATOM 716 O O . ILE A 1 95 ? -3.643 0.773 -3.318 1.00 88.69 95 ILE A O 1
ATOM 720 N N . ASP A 1 96 ? -2.352 2.632 -3.356 1.00 85.88 96 ASP A N 1
ATOM 721 C CA . ASP A 1 96 ? -1.484 2.243 -2.251 1.00 85.88 96 ASP A CA 1
ATOM 722 C C . ASP A 1 96 ? -2.000 2.855 -0.942 1.00 85.88 96 ASP A C 1
ATOM 724 O O . ASP A 1 96 ? -2.238 4.063 -0.859 1.00 85.88 96 ASP A O 1
ATOM 728 N N . ILE A 1 97 ? -2.243 2.008 0.060 1.00 86.38 97 ILE A N 1
ATOM 729 C CA . ILE A 1 97 ? -2.714 2.417 1.388 1.00 86.38 97 ILE A CA 1
ATOM 730 C C . ILE A 1 97 ? -1.550 2.220 2.351 1.00 86.38 97 ILE A C 1
ATOM 732 O O . ILE A 1 97 ? -1.408 1.174 2.987 1.00 86.38 97 ILE A O 1
ATOM 736 N N . GLU A 1 98 ? -0.728 3.254 2.450 1.00 82.69 98 GLU A N 1
ATOM 737 C CA . G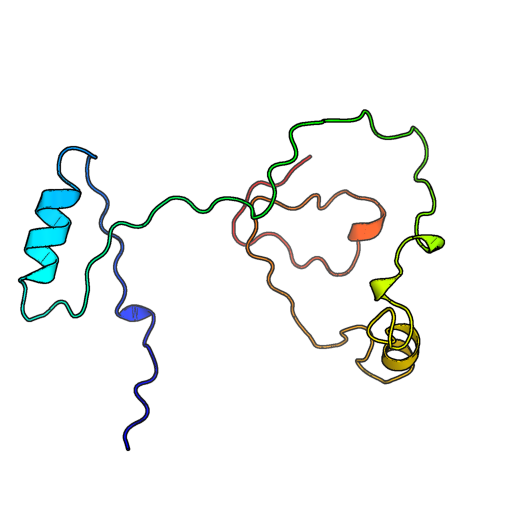LU A 1 98 ? 0.504 3.260 3.230 1.00 82.69 98 GLU A CA 1
ATOM 738 C C . GLU A 1 98 ? 0.658 4.553 4.050 1.00 82.69 98 GLU A C 1
ATOM 740 O O . GLU A 1 98 ? -0.184 5.451 4.011 1.00 82.69 98 GLU A O 1
ATOM 745 N N . GLY A 1 99 ? 1.730 4.644 4.843 1.00 77.94 99 GLY A N 1
ATOM 746 C CA . GLY A 1 99 ? 1.962 5.779 5.746 1.00 77.94 99 GLY A CA 1
ATOM 747 C C . GLY A 1 99 ? 2.215 7.114 5.033 1.00 77.94 99 GLY A C 1
ATOM 748 O O . GLY A 1 99 ? 1.988 8.181 5.613 1.00 77.94 99 GLY A O 1
ATOM 749 N N . GLY A 1 100 ? 2.652 7.077 3.776 1.00 78.75 100 GLY A N 1
ATOM 750 C CA . GLY A 1 100 ? 2.926 8.257 2.968 1.00 78.75 100 GLY A CA 1
ATOM 751 C C . GLY A 1 100 ? 3.705 7.917 1.709 1.00 78.75 100 GLY A C 1
ATOM 752 O O . GLY A 1 100 ? 4.339 6.872 1.647 1.00 78.75 100 GLY A O 1
ATOM 753 N N . ALA A 1 101 ? 3.704 8.837 0.747 1.00 76.62 101 ALA A N 1
ATOM 754 C CA . ALA A 1 101 ? 4.469 8.705 -0.488 1.00 76.62 101 ALA A CA 1
ATOM 755 C C . ALA A 1 101 ? 5.290 9.975 -0.762 1.00 76.62 101 ALA A C 1
ATOM 757 O O . ALA A 1 101 ? 4.881 11.096 -0.440 1.00 76.62 101 ALA A O 1
ATOM 758 N N . ALA A 1 102 ? 6.471 9.791 -1.354 1.00 80.12 102 ALA A N 1
ATOM 759 C CA . ALA A 1 102 ? 7.383 10.867 -1.732 1.00 80.12 102 ALA A CA 1
ATOM 760 C C . ALA A 1 102 ? 7.101 11.311 -3.173 1.00 80.12 102 ALA A C 1
ATOM 762 O O . ALA A 1 102 ? 7.785 10.915 -4.116 1.00 80.12 102 ALA A O 1
ATOM 763 N N . PHE A 1 103 ? 6.072 12.142 -3.352 1.00 79.62 103 PHE A N 1
ATOM 764 C CA . PHE A 1 103 ? 5.615 12.512 -4.698 1.00 79.62 103 PHE A CA 1
ATOM 765 C C . PHE A 1 103 ? 6.638 13.326 -5.515 1.00 79.62 103 PHE A C 1
ATOM 767 O O . PHE A 1 103 ? 6.542 13.379 -6.737 1.00 79.62 103 PHE A O 1
ATOM 774 N N . PHE A 1 104 ? 7.641 13.914 -4.858 1.00 81.88 104 PHE A N 1
ATOM 775 C CA . PHE A 1 104 ? 8.704 14.692 -5.503 1.00 81.88 104 PHE A CA 1
ATOM 776 C C . PHE A 1 104 ? 9.963 13.882 -5.845 1.00 81.88 104 PHE A C 1
ATOM 778 O O . PHE A 1 104 ? 10.918 14.460 -6.361 1.00 81.88 104 PHE A O 1
ATOM 785 N N . HIS A 1 105 ? 9.987 12.573 -5.570 1.00 84.81 105 HIS A N 1
ATOM 786 C CA . HIS A 1 105 ? 11.106 11.715 -5.960 1.00 84.81 105 HIS A CA 1
ATOM 787 C C . HIS A 1 105 ? 11.237 11.683 -7.490 1.00 84.81 105 HIS A C 1
ATOM 789 O O . HIS A 1 105 ? 10.235 11.507 -8.188 1.00 84.81 105 HIS A O 1
ATOM 795 N N . GLU A 1 106 ? 12.454 11.822 -8.024 1.00 87.06 106 GLU A N 1
ATOM 796 C CA . GLU A 1 106 ? 12.694 12.010 -9.461 1.00 87.06 106 GLU A CA 1
ATOM 797 C C . GLU A 1 106 ? 12.116 10.885 -10.335 1.00 87.06 106 GLU A C 1
ATOM 799 O O . GLU A 1 106 ? 11.563 11.150 -11.402 1.00 87.06 106 GLU A O 1
ATOM 804 N N . ASP A 1 107 ? 12.168 9.644 -9.847 1.00 87.19 107 ASP A N 1
ATOM 805 C CA . ASP A 1 107 ? 11.634 8.462 -10.537 1.00 87.19 107 ASP A CA 1
ATOM 806 C C . ASP A 1 107 ? 10.117 8.267 -10.388 1.00 87.19 107 ASP A C 1
ATOM 808 O O . ASP A 1 107 ? 9.538 7.418 -11.066 1.00 87.19 107 ASP A O 1
ATOM 812 N N . LEU A 1 108 ? 9.456 9.031 -9.515 1.00 86.94 108 LEU A N 1
ATOM 813 C CA . LEU A 1 108 ? 8.026 8.874 -9.241 1.00 86.94 108 LEU A CA 1
ATOM 814 C C . L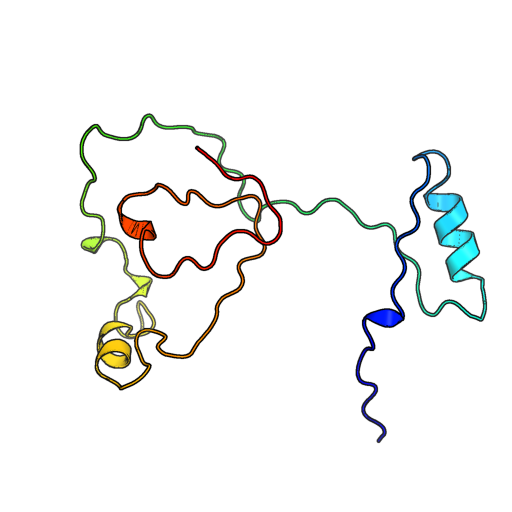EU A 1 108 ? 7.172 9.973 -9.868 1.00 86.94 108 LEU A C 1
ATOM 816 O O . LEU A 1 108 ? 5.960 9.895 -9.780 1.00 86.94 108 LEU A O 1
ATOM 820 N N . LEU A 1 109 ? 7.749 10.945 -10.578 1.00 86.31 109 LEU A N 1
ATOM 821 C CA . LEU A 1 109 ? 7.015 12.081 -11.163 1.00 86.31 109 LEU A CA 1
ATOM 822 C C . LEU A 1 109 ? 5.922 11.702 -12.188 1.00 86.31 109 LEU A C 1
ATOM 824 O O . LEU A 1 109 ? 5.163 12.563 -12.630 1.00 86.31 109 LEU A O 1
ATOM 828 N N . GLN A 1 110 ? 5.863 10.440 -12.618 1.00 84.56 110 GLN A N 1
ATOM 829 C CA . GLN A 1 110 ? 4.880 9.917 -13.567 1.00 84.56 110 GLN A CA 1
ATOM 830 C C . GLN A 1 110 ? 3.960 8.900 -12.884 1.00 84.56 110 GLN A C 1
ATOM 832 O O . GLN A 1 110 ? 4.371 8.207 -11.960 1.00 84.56 110 GLN A O 1
ATOM 837 N N . ASN A 1 111 ? 2.737 8.749 -13.403 1.00 80.81 111 ASN A N 1
ATOM 838 C CA . ASN A 1 111 ? 1.725 7.805 -12.899 1.00 80.81 111 ASN A CA 1
ATOM 839 C C . ASN A 1 111 ? 1.274 8.078 -11.451 1.00 80.81 111 ASN A C 1
ATOM 841 O O . ASN A 1 111 ? 0.944 7.153 -10.713 1.00 80.81 111 ASN A O 1
ATOM 845 N N . GLN A 1 112 ? 1.249 9.352 -11.057 1.00 78.19 112 GLN A N 1
ATOM 846 C CA . GLN A 1 112 ? 0.694 9.806 -9.786 1.00 78.19 112 GLN A CA 1
ATOM 847 C C . GLN A 1 112 ? -0.638 10.519 -10.028 1.00 78.19 112 GLN A C 1
ATOM 849 O O . GLN A 1 112 ? -0.668 11.548 -10.701 1.00 78.19 112 GLN A O 1
ATOM 854 N N . ASP A 1 113 ? -1.714 10.015 -9.422 1.00 73.81 113 ASP A N 1
ATOM 855 C CA . ASP A 1 113 ? -3.046 10.647 -9.457 1.00 73.81 113 ASP A CA 1
ATOM 856 C C . ASP A 1 113 ? -3.394 11.380 -8.142 1.00 73.81 113 ASP A C 1
ATOM 858 O O . ASP A 1 113 ? -4.521 11.834 -7.937 1.00 73.81 113 ASP A O 1
ATOM 862 N N . GLY A 1 114 ? -2.402 11.547 -7.257 1.00 69.56 114 GLY A N 1
ATOM 863 C CA . GLY A 1 114 ? -2.501 12.304 -6.007 1.00 69.56 114 GLY A CA 1
ATOM 864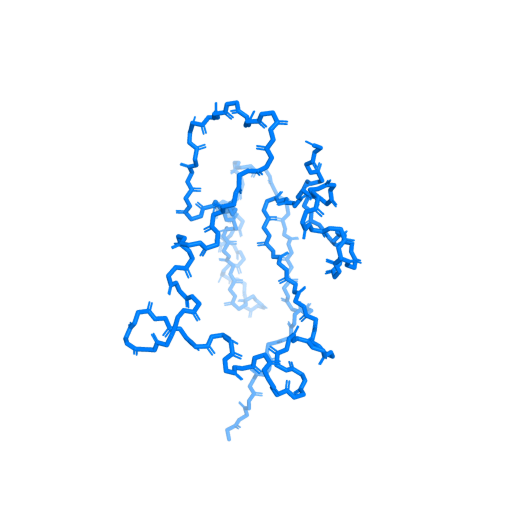 C C . GLY A 1 114 ? -2.621 11.440 -4.749 1.00 69.56 114 GLY A C 1
ATOM 865 O O . GLY A 1 114 ? -2.387 10.234 -4.771 1.00 69.56 114 GLY A O 1
ATOM 866 N N . LEU A 1 115 ? -2.962 12.086 -3.629 1.00 70.69 115 LEU A N 1
ATOM 867 C CA . LEU A 1 115 ? -3.010 11.478 -2.300 1.00 70.69 115 LEU A CA 1
ATOM 868 C C . LEU A 1 115 ? -4.432 11.520 -1.727 1.00 70.69 115 LEU A C 1
ATOM 870 O O . LEU A 1 115 ? -4.977 12.596 -1.485 1.00 70.69 115 LEU A O 1
ATOM 874 N N . ALA A 1 116 ? -5.017 10.347 -1.474 1.00 59.78 116 ALA A N 1
ATOM 875 C CA . ALA A 1 116 ? -6.370 10.213 -0.919 1.00 59.78 116 ALA A CA 1
ATOM 876 C C . ALA A 1 116 ? -6.405 10.075 0.620 1.00 59.78 116 ALA A C 1
ATOM 878 O O . ALA A 1 116 ? -7.483 10.044 1.212 1.00 59.78 116 ALA A O 1
ATOM 879 N N . GLY A 1 117 ? -5.236 10.020 1.267 1.00 55.97 117 GLY A N 1
ATOM 880 C CA . GLY A 1 117 ? -5.086 9.961 2.721 1.00 55.97 117 GLY A CA 1
ATOM 881 C C . GLY A 1 117 ? -3.782 9.282 3.126 1.00 55.97 117 GLY A C 1
ATOM 882 O O . GLY A 1 117 ? -3.703 8.065 3.073 1.00 55.97 117 GLY A O 1
ATOM 883 N N . ALA A 1 118 ? -2.778 10.078 3.500 1.00 58.84 118 ALA A N 1
ATOM 884 C CA . ALA A 1 118 ? -1.529 9.706 4.179 1.00 58.84 118 ALA A CA 1
ATOM 885 C C . ALA A 1 118 ? -0.734 11.004 4.452 1.00 58.84 118 ALA A C 1
ATOM 887 O O . ALA A 1 118 ? -1.242 12.101 4.191 1.00 58.84 118 ALA A O 1
ATOM 888 N N . LEU A 1 119 ? 0.509 10.916 4.937 1.00 61.16 119 LEU A N 1
ATOM 889 C CA . LEU A 1 119 ? 1.408 12.072 4.965 1.00 61.16 119 LEU A CA 1
ATOM 890 C C . LEU A 1 119 ? 2.084 12.247 3.596 1.00 61.16 119 LEU A C 1
ATOM 892 O O . LEU A 1 119 ? 2.716 11.327 3.083 1.00 61.16 119 LEU A O 1
ATOM 896 N N . GLN A 1 120 ? 2.008 13.451 3.027 1.00 57.78 120 GLN A N 1
ATOM 897 C CA . GLN A 1 120 ? 2.935 13.849 1.970 1.00 57.78 120 GLN A CA 1
ATOM 898 C C . GLN A 1 120 ? 4.315 14.023 2.606 1.00 57.78 120 GLN A C 1
ATOM 900 O O . GLN A 1 120 ? 4.520 14.954 3.388 1.00 57.78 120 GLN A O 1
ATOM 905 N N . VAL A 1 121 ? 5.253 13.138 2.281 1.00 60.78 121 VAL A N 1
ATOM 906 C CA . VAL A 1 121 ? 6.639 13.289 2.729 1.00 60.78 121 VAL A CA 1
ATOM 907 C C . VAL A 1 121 ? 7.357 14.205 1.735 1.00 60.78 121 VAL A C 1
ATOM 909 O O . VAL A 1 121 ? 7.131 14.113 0.523 1.00 60.78 121 VAL A O 1
ATOM 912 N N . ILE A 1 122 ? 8.126 15.153 2.275 1.00 54.22 122 ILE A N 1
ATOM 913 C CA . ILE A 1 122 ? 8.909 16.147 1.525 1.00 54.22 122 ILE A CA 1
ATOM 914 C C . ILE A 1 122 ? 10.292 15.579 1.233 1.00 54.22 122 ILE A C 1
ATOM 916 O O . ILE A 1 122 ? 10.869 14.989 2.177 1.00 54.22 122 ILE A O 1
#

pLDDT: mean 85.51, std 12.65, range [41.09, 97.75]

Organism: NCBI:txid684063

Foldseek 3Di:
DDDPDDDPVPDDDDDDDPVCQVVVQVVLCPDPSHPHGDDDDDDDDPDDDPDDDDDDPDDDDCVVVPQQCPDPPRHDVLVVLVVDVCSVVVPHQDDDDDQEDACPPPVNVPPDPDDPDHDHDD

Radius of gyration: 22.18 Å; chains: 1; bounding box: 53×36×54 Å

Secondary structure (DSSP, 8-state):
-------GGG-------GGGHHHHHHHHHH-TT-S---PPPPP--SS-----PPPPSS----GGG-GGGSSTTTS--HHHHHTSTTTT-TT------SSEE-TT-GGGSSS----SSSEE--